Protein AF-A0A847DXI7-F1 (afdb_monomer)

Mean predicted aligned error: 6.97 Å

Structure (mmCIF, N/CA/C/O backbone):
data_AF-A0A847DXI7-F1
#
_entry.id   AF-A0A847DXI7-F1
#
loop_
_atom_site.group_PDB
_atom_site.id
_atom_site.type_symbol
_atom_site.label_atom_id
_atom_site.label_alt_id
_atom_site.label_comp_id
_atom_site.label_asym_id
_atom_site.label_entity_id
_atom_site.label_seq_id
_atom_site.pdbx_PDB_ins_code
_atom_site.Cartn_x
_atom_site.Cartn_y
_atom_site.Cartn_z
_atom_site.occupancy
_atom_site.B_iso_or_equiv
_atom_site.auth_seq_id
_atom_site.auth_comp_id
_atom_site.auth_asym_id
_atom_site.auth_atom_id
_atom_site.pdbx_PDB_model_num
ATOM 1 N N . MET A 1 1 ? 13.892 5.173 -5.934 1.00 44.75 1 MET A N 1
ATOM 2 C CA . MET A 1 1 ? 13.455 5.895 -7.152 1.00 44.75 1 MET A CA 1
ATOM 3 C C . MET A 1 1 ? 12.773 4.884 -8.056 1.00 44.75 1 MET A C 1
ATOM 5 O O . MET A 1 1 ? 13.436 3.929 -8.433 1.00 44.75 1 MET A O 1
ATOM 9 N N . ILE A 1 2 ? 11.486 5.051 -8.384 1.00 50.94 2 ILE A N 1
ATOM 10 C CA . ILE A 1 2 ? 10.835 4.218 -9.409 1.00 50.94 2 ILE A CA 1
ATOM 11 C C . ILE A 1 2 ? 11.312 4.734 -10.774 1.00 50.94 2 ILE A C 1
ATOM 13 O O . ILE A 1 2 ? 10.683 5.579 -11.401 1.00 50.94 2 ILE A O 1
ATOM 17 N N . ALA A 1 3 ? 12.518 4.319 -11.163 1.00 52.31 3 ALA A N 1
ATOM 18 C CA . ALA A 1 3 ? 13.254 4.872 -12.299 1.00 52.31 3 ALA A CA 1
ATOM 19 C C . ALA A 1 3 ? 12.691 4.446 -13.669 1.00 52.31 3 ALA A C 1
ATOM 21 O O . ALA A 1 3 ? 13.050 5.042 -14.678 1.00 52.31 3 ALA A O 1
ATOM 22 N N . ALA A 1 4 ? 11.814 3.436 -13.708 1.00 57.19 4 ALA A N 1
ATOM 23 C CA . ALA A 1 4 ? 11.323 2.821 -14.943 1.00 57.19 4 ALA A CA 1
ATOM 24 C C . ALA A 1 4 ? 9.871 3.187 -15.311 1.00 57.19 4 ALA A C 1
ATOM 26 O O . ALA A 1 4 ? 9.365 2.719 -16.326 1.00 57.19 4 ALA A O 1
ATOM 27 N N . GLY A 1 5 ? 9.209 4.045 -14.526 1.00 62.06 5 GLY A N 1
ATOM 28 C CA . GLY A 1 5 ? 7.771 4.269 -14.652 1.00 62.06 5 GLY A CA 1
ATOM 29 C C . GLY A 1 5 ? 6.999 3.162 -13.941 1.00 62.06 5 GLY A C 1
ATOM 30 O O . GLY A 1 5 ? 6.958 2.015 -14.369 1.00 62.06 5 GLY A O 1
ATOM 31 N N . GLY A 1 6 ? 6.376 3.525 -12.831 1.00 71.25 6 GLY A N 1
ATOM 32 C CA . GLY A 1 6 ? 5.547 2.632 -12.041 1.00 71.25 6 GLY A CA 1
ATOM 33 C C . GLY A 1 6 ? 4.409 3.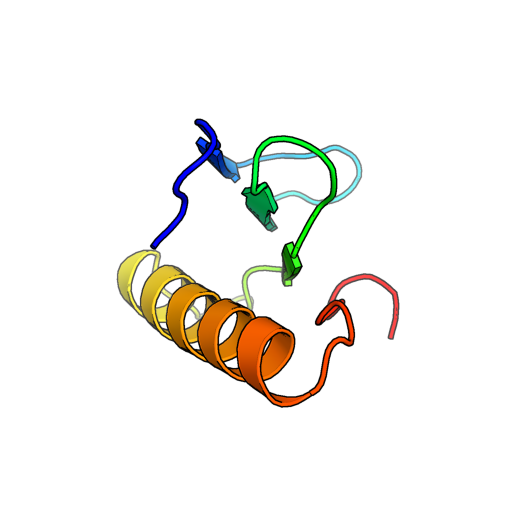411 -11.408 1.00 71.25 6 GLY A C 1
ATOM 34 O O . GLY A 1 6 ? 4.285 4.622 -11.609 1.00 71.25 6 GLY A O 1
ATOM 35 N N . HIS A 1 7 ? 3.548 2.715 -10.682 1.00 80.62 7 HIS A N 1
ATOM 36 C CA . HIS A 1 7 ? 2.351 3.309 -10.108 1.00 80.62 7 HIS A CA 1
ATOM 37 C C . HIS A 1 7 ? 2.133 2.827 -8.684 1.00 80.62 7 HIS A C 1
ATOM 39 O O . HIS A 1 7 ? 2.530 1.725 -8.303 1.00 80.62 7 HIS A O 1
ATOM 45 N N . ILE A 1 8 ? 1.465 3.679 -7.916 1.00 82.81 8 ILE A N 1
ATOM 46 C CA . ILE A 1 8 ? 0.904 3.313 -6.628 1.00 82.81 8 ILE A CA 1
ATOM 47 C C . ILE A 1 8 ? -0.602 3.223 -6.817 1.00 82.81 8 ILE A C 1
ATOM 49 O O . ILE A 1 8 ? -1.238 4.197 -7.224 1.00 82.81 8 ILE A O 1
ATOM 53 N N . LEU A 1 9 ? -1.162 2.053 -6.535 1.00 85.44 9 LEU A N 1
ATOM 54 C CA . LEU A 1 9 ? -2.602 1.852 -6.488 1.00 85.44 9 LEU A CA 1
ATOM 55 C C . LEU A 1 9 ? -3.029 1.801 -5.025 1.00 85.44 9 LEU A C 1
ATOM 57 O O . LEU A 1 9 ? -2.542 0.965 -4.271 1.00 85.44 9 LEU A O 1
ATOM 61 N N . VAL A 1 10 ? -3.941 2.692 -4.636 1.00 83.88 10 VAL A N 1
ATOM 62 C CA . VAL A 1 10 ? -4.629 2.640 -3.342 1.00 83.88 10 VAL A CA 1
ATOM 63 C C . VAL A 1 10 ? -6.114 2.531 -3.620 1.00 83.88 10 VAL A C 1
ATOM 65 O O . VAL A 1 10 ? -6.714 3.442 -4.188 1.00 83.88 10 VAL A O 1
ATOM 68 N N . GLY A 1 11 ? -6.711 1.408 -3.249 1.00 79.62 11 GLY A N 1
ATOM 69 C CA . GLY A 1 11 ? -8.112 1.162 -3.546 1.00 79.62 11 GLY A CA 1
ATOM 70 C C . GLY A 1 11 ? -8.494 -0.296 -3.389 1.00 79.62 11 GLY A C 1
ATOM 71 O O . GLY A 1 11 ? -7.804 -1.069 -2.727 1.00 7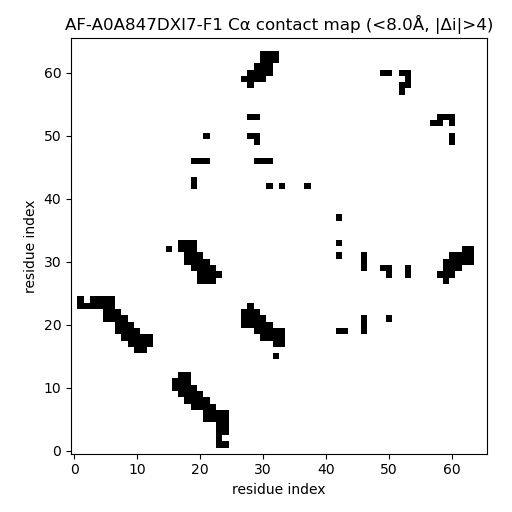9.62 11 GLY A O 1
ATOM 72 N N . ARG A 1 12 ? -9.621 -0.659 -3.992 1.00 76.44 12 ARG A N 1
ATOM 73 C CA . ARG A 1 12 ? -10.134 -2.022 -3.946 1.00 76.44 12 ARG A CA 1
ATOM 74 C C . ARG A 1 12 ? -9.470 -2.875 -5.022 1.00 76.44 12 ARG A C 1
ATOM 76 O O . ARG A 1 12 ? -9.545 -2.529 -6.199 1.00 76.44 12 ARG A O 1
ATOM 83 N N . LEU A 1 13 ? -8.879 -3.994 -4.616 1.00 73.75 13 LEU A N 1
ATOM 84 C CA . LEU A 1 13 ? -8.407 -5.046 -5.511 1.00 73.75 13 LEU A CA 1
ATOM 85 C C . LEU A 1 13 ? -9.068 -6.346 -5.064 1.00 73.75 13 LEU A C 1
ATOM 87 O O . LEU A 1 13 ? -8.590 -6.975 -4.129 1.00 73.75 13 LEU A O 1
ATOM 91 N N . ASP A 1 14 ? -10.192 -6.708 -5.684 1.00 64.12 14 ASP A N 1
ATOM 92 C CA . ASP A 1 14 ? -10.987 -7.876 -5.290 1.00 64.12 14 ASP A CA 1
ATOM 93 C C . ASP A 1 14 ? -10.100 -9.138 -5.122 1.00 64.12 14 ASP A C 1
ATOM 95 O O . ASP A 1 14 ? -9.307 -9.438 -6.019 1.00 64.12 14 ASP A O 1
ATOM 99 N N . PRO A 1 15 ? -10.197 -9.874 -3.990 1.00 65.50 15 PRO A N 1
ATOM 100 C CA . PRO A 1 15 ? -11.211 -9.782 -2.923 1.00 65.50 15 PRO A CA 1
ATOM 101 C C . PRO A 1 15 ? -10.899 -8.783 -1.783 1.00 65.50 15 PRO A C 1
ATOM 103 O O . PRO A 1 1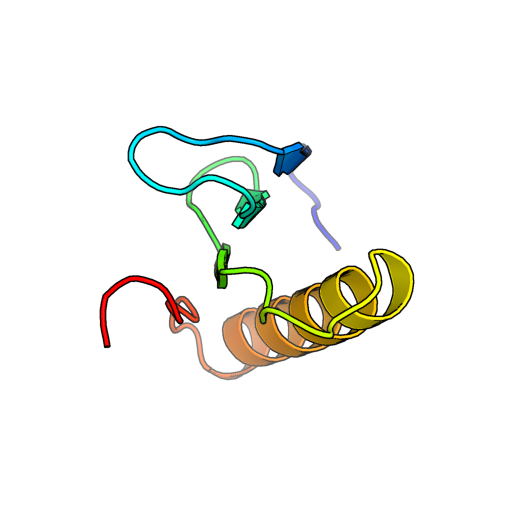5 ? -11.581 -8.776 -0.762 1.00 65.50 15 PRO A O 1
ATOM 106 N N . ILE A 1 16 ? -9.865 -7.956 -1.916 1.00 71.75 16 ILE A N 1
ATOM 107 C CA . ILE A 1 16 ? -9.337 -7.089 -0.860 1.00 71.75 16 ILE A CA 1
ATOM 108 C C . ILE A 1 16 ? -9.963 -5.698 -0.961 1.00 71.75 16 ILE A C 1
ATOM 110 O O . ILE A 1 16 ? -9.735 -4.956 -1.921 1.00 71.75 16 ILE A O 1
ATOM 114 N N . GLU A 1 17 ? -10.750 -5.326 0.051 1.00 67.62 17 GLU A N 1
ATOM 115 C CA . GLU A 1 17 ? -11.529 -4.081 0.048 1.00 67.62 17 GLU A CA 1
ATOM 116 C C . GLU A 1 17 ? -10.664 -2.816 -0.008 1.00 67.62 17 GLU A C 1
ATOM 118 O O . GLU A 1 17 ? -11.056 -1.828 -0.633 1.00 67.62 17 GLU A O 1
ATOM 123 N N . CYS A 1 18 ? -9.485 -2.835 0.620 1.00 79.81 18 CYS A N 1
ATOM 124 C CA . CYS A 1 18 ? -8.583 -1.691 0.631 1.00 79.81 18 CYS A CA 1
ATOM 125 C C . CYS A 1 18 ? -7.119 -2.142 0.704 1.00 79.81 18 CYS A C 1
ATOM 127 O O . CYS A 1 18 ? -6.617 -2.501 1.769 1.00 79.81 18 CYS A O 1
ATOM 129 N N . ALA A 1 19 ? -6.445 -2.127 -0.443 1.00 83.25 19 ALA A N 1
ATOM 130 C CA . ALA A 1 19 ? -5.036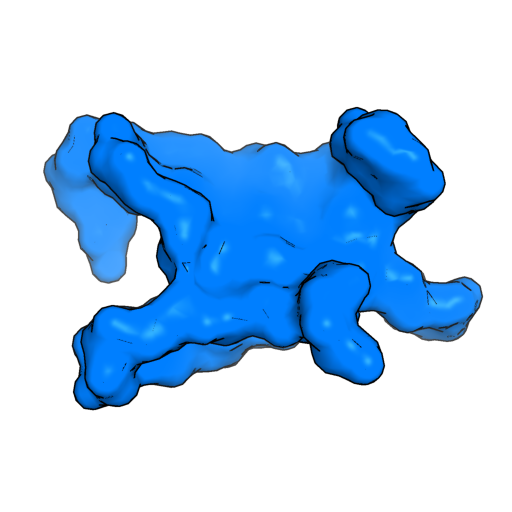 -2.463 -0.583 1.00 83.25 19 ALA A CA 1
ATOM 131 C C . ALA A 1 19 ? -4.231 -1.259 -1.087 1.00 83.25 19 ALA A C 1
ATOM 133 O O . ALA A 1 19 ? -4.740 -0.419 -1.835 1.00 83.25 19 ALA A O 1
ATOM 134 N N . ALA A 1 20 ? -2.964 -1.200 -0.685 1.00 86.94 20 ALA A N 1
ATOM 135 C CA . ALA A 1 20 ? -1.959 -0.310 -1.240 1.00 86.94 20 ALA A CA 1
ATOM 136 C C . ALA A 1 20 ? -0.871 -1.141 -1.923 1.00 86.94 20 ALA A C 1
ATOM 138 O O . ALA A 1 20 ? -0.280 -2.026 -1.304 1.00 86.94 20 ALA A O 1
ATOM 139 N N . ILE A 1 21 ? -0.625 -0.864 -3.201 1.00 85.94 21 ILE A N 1
ATOM 140 C CA . ILE A 1 21 ? 0.311 -1.620 -4.034 1.00 85.94 21 ILE A CA 1
ATOM 141 C C . ILE A 1 21 ? 1.289 -0.657 -4.683 1.00 85.94 21 ILE A C 1
ATOM 143 O O . ILE A 1 21 ? 0.872 0.300 -5.335 1.00 85.94 21 ILE A O 1
ATOM 147 N N . ALA A 1 22 ? 2.579 -0.939 -4.533 1.00 87.12 22 ALA A N 1
ATOM 148 C CA . ALA A 1 22 ? 3.649 -0.255 -5.241 1.00 87.12 22 ALA A CA 1
ATOM 149 C C . ALA A 1 22 ? 4.186 -1.158 -6.355 1.00 87.12 22 ALA A C 1
ATOM 151 O O . ALA A 1 22 ? 4.691 -2.251 -6.092 1.00 87.12 22 ALA A O 1
ATOM 152 N N . TYR A 1 23 ? 4.090 -0.687 -7.595 1.00 83.50 23 TYR A N 1
ATOM 153 C CA . TYR A 1 23 ? 4.585 -1.367 -8.788 1.00 83.50 23 TYR A CA 1
ATOM 154 C C . TYR A 1 23 ? 5.723 -0.557 -9.402 1.00 83.50 23 TYR A C 1
ATOM 156 O O . TYR A 1 23 ? 5.582 0.653 -9.583 1.00 83.50 23 TYR A O 1
ATOM 164 N N . ASP A 1 24 ? 6.841 -1.201 -9.736 1.00 80.56 24 ASP A N 1
ATOM 165 C CA . ASP A 1 24 ? 8.030 -0.513 -10.259 1.00 80.56 24 ASP A CA 1
ATOM 166 C C . ASP A 1 24 ? 8.116 -0.439 -11.788 1.00 80.56 24 ASP A C 1
ATOM 168 O O . ASP A 1 24 ? 9.062 0.145 -12.317 1.00 80.56 24 ASP A O 1
ATOM 172 N N . GLY A 1 25 ? 7.139 -1.016 -12.489 1.00 74.06 25 GLY A N 1
ATOM 173 C CA . GLY A 1 25 ? 7.154 -1.157 -13.945 1.00 74.06 25 GLY A CA 1
ATOM 174 C C . GLY A 1 25 ? 7.313 -2.606 -14.408 1.00 74.06 25 GLY A C 1
ATOM 175 O O . GLY A 1 25 ? 6.876 -2.929 -15.513 1.00 74.06 25 GLY A O 1
ATOM 176 N N . SER A 1 26 ? 7.847 -3.490 -13.557 1.00 79.12 26 SER A N 1
ATOM 177 C CA . SER A 1 26 ? 8.038 -4.918 -13.853 1.00 79.12 26 SER A CA 1
ATOM 178 C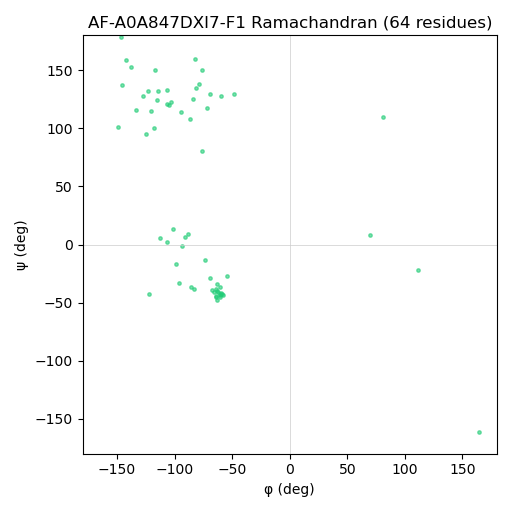 C . SER A 1 26 ? 7.326 -5.839 -12.861 1.00 79.12 26 SER A C 1
ATOM 180 O O . SER A 1 26 ? 6.723 -6.829 -13.270 1.00 79.12 26 SER A O 1
ATOM 182 N N . THR A 1 27 ? 7.383 -5.534 -11.561 1.00 78.12 27 THR A N 1
ATOM 183 C CA . THR A 1 27 ? 6.805 -6.378 -10.502 1.00 78.12 27 THR A CA 1
ATOM 184 C C . THR A 1 27 ? 6.184 -5.552 -9.377 1.00 78.12 27 THR A C 1
ATOM 186 O O . THR A 1 27 ? 6.493 -4.371 -9.195 1.00 78.12 27 THR A O 1
ATOM 189 N N . ALA A 1 28 ? 5.272 -6.169 -8.619 1.00 80.94 28 ALA A N 1
ATOM 190 C CA . ALA A 1 28 ? 4.784 -5.583 -7.377 1.00 80.94 28 ALA A CA 1
ATOM 191 C C . ALA A 1 28 ? 5.894 -5.668 -6.321 1.00 80.94 28 ALA A C 1
ATOM 193 O O . ALA A 1 28 ? 6.323 -6.757 -5.953 1.00 80.94 28 ALA A O 1
ATOM 194 N N . VAL A 1 29 ? 6.360 -4.513 -5.857 1.00 83.56 29 VAL A N 1
ATOM 195 C CA . VAL A 1 29 ? 7.456 -4.386 -4.886 1.00 83.56 29 VAL A CA 1
ATOM 196 C C . VAL A 1 29 ? 6.932 -4.494 -3.456 1.00 83.56 29 VAL A C 1
ATOM 198 O O . VAL A 1 29 ? 7.580 -5.076 -2.588 1.00 83.56 29 VAL A O 1
ATOM 201 N N . ALA A 1 30 ? 5.741 -3.950 -3.215 1.00 85.25 30 ALA A N 1
ATOM 202 C CA . ALA A 1 30 ? 5.061 -4.034 -1.934 1.00 85.25 30 ALA A CA 1
ATOM 203 C C . ALA A 1 30 ? 3.551 -4.115 -2.150 1.00 85.25 30 ALA A C 1
ATOM 205 O O . ALA A 1 30 ? 2.997 -3.380 -2.973 1.00 85.25 30 ALA A O 1
ATOM 206 N N . MET A 1 31 ? 2.898 -4.991 -1.393 1.00 86.00 31 MET A N 1
ATOM 207 C CA . MET A 1 31 ? 1.450 -5.147 -1.372 1.00 86.00 31 MET A CA 1
ATOM 208 C C . MET A 1 31 ? 0.987 -5.208 0.080 1.00 86.00 31 MET A C 1
ATOM 210 O O . MET A 1 31 ? 1.353 -6.112 0.830 1.00 86.00 31 MET A O 1
ATOM 214 N N . LEU A 1 32 ? 0.199 -4.217 0.484 1.00 84.44 32 LEU A N 1
ATOM 215 C CA . LEU A 1 32 ? -0.267 -4.072 1.855 1.00 84.44 32 LEU A CA 1
ATOM 216 C C . LEU A 1 32 ? -1.787 -4.043 1.899 1.00 84.44 32 LEU A C 1
ATOM 218 O O . LEU A 1 32 ? -2.422 -3.268 1.184 1.00 84.44 32 LEU A O 1
ATOM 222 N N . HIS A 1 33 ? -2.369 -4.828 2.802 1.00 85.00 33 HIS A N 1
ATOM 223 C CA . HIS A 1 33 ? -3.755 -4.647 3.204 1.00 85.00 33 HIS A CA 1
ATOM 224 C C . HIS A 1 33 ? -3.866 -3.488 4.203 1.00 85.00 33 HIS A C 1
ATOM 226 O O . HIS A 1 33 ? -3.051 -3.356 5.126 1.00 85.00 33 HIS A O 1
ATOM 232 N N . ARG A 1 34 ? -4.892 -2.652 4.037 1.00 81.31 34 ARG A N 1
ATOM 233 C CA . ARG A 1 34 ? -5.229 -1.613 5.006 1.00 81.31 34 ARG A CA 1
ATOM 234 C C . ARG A 1 34 ? -5.767 -2.251 6.282 1.00 81.31 34 ARG A C 1
ATOM 236 O O . ARG A 1 34 ? -6.718 -3.028 6.251 1.00 81.31 34 ARG A O 1
ATOM 243 N N . LYS A 1 35 ? -5.226 -1.862 7.432 1.00 81.69 35 LYS A N 1
ATOM 244 C CA . LYS A 1 35 ? -5.751 -2.322 8.729 1.00 81.69 35 LYS A CA 1
ATOM 245 C C . LYS A 1 35 ? -7.043 -1.575 9.088 1.00 81.69 35 LYS A C 1
ATOM 247 O O . LYS A 1 35 ? -7.207 -0.406 8.748 1.00 81.69 35 LYS A O 1
ATOM 252 N N . THR A 1 36 ? -7.949 -2.215 9.834 1.00 75.44 36 THR A N 1
ATOM 253 C CA . THR A 1 36 ? -9.318 -1.723 10.128 1.00 75.44 36 THR A CA 1
ATOM 254 C C . THR A 1 36 ? -9.382 -0.311 10.736 1.00 75.44 36 THR A C 1
ATOM 256 O O . THR A 1 36 ? -10.370 0.392 10.544 1.00 75.44 36 THR A O 1
ATOM 259 N N . ALA A 1 37 ? -8.333 0.131 11.437 1.00 81.62 37 ALA A N 1
ATOM 260 C CA . ALA A 1 37 ? -8.235 1.460 12.055 1.00 81.62 37 ALA A CA 1
ATOM 261 C C . ALA A 1 37 ? -7.170 2.373 11.411 1.00 81.62 37 ALA A C 1
ATOM 263 O O . ALA A 1 37 ? -6.894 3.458 11.915 1.00 81.62 37 ALA A O 1
ATOM 264 N N . GLU A 1 38 ? -6.545 1.939 10.319 1.00 82.00 38 GLU A N 1
ATOM 265 C CA . GLU A 1 38 ? -5.468 2.674 9.662 1.00 82.00 38 GLU A CA 1
ATOM 266 C C . GLU A 1 38 ? -6.032 3.775 8.758 1.00 82.00 38 GLU A C 1
ATOM 268 O O . GLU A 1 38 ? -6.986 3.571 7.996 1.00 82.00 38 GLU A O 1
ATOM 273 N N . THR A 1 39 ? -5.449 4.967 8.844 1.00 86.25 39 THR A N 1
ATOM 274 C CA . THR A 1 39 ? -5.748 6.075 7.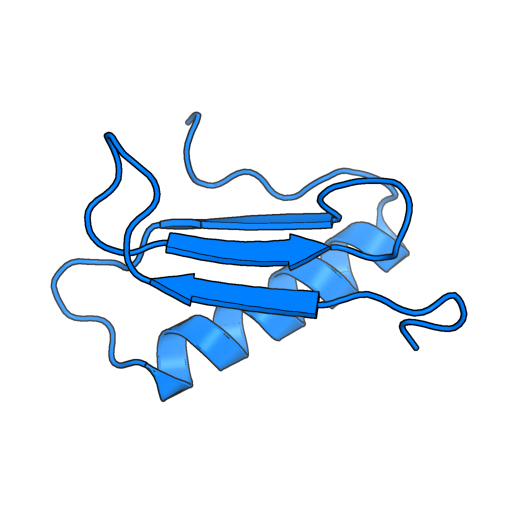931 1.00 86.25 39 THR A CA 1
ATOM 275 C C . THR A 1 39 ? -4.963 5.932 6.625 1.00 86.25 39 THR A C 1
ATOM 277 O O . THR A 1 39 ? -3.943 5.251 6.572 1.00 86.25 39 THR A O 1
ATOM 280 N N . ILE A 1 40 ? -5.413 6.592 5.554 1.00 83.19 40 ILE A N 1
ATOM 281 C CA . ILE A 1 40 ? -4.703 6.555 4.263 1.00 83.19 40 ILE A CA 1
ATOM 282 C C . ILE A 1 40 ? -3.250 7.058 4.375 1.00 83.19 40 ILE A C 1
ATOM 284 O O . ILE A 1 40 ? -2.373 6.384 3.841 1.00 83.19 40 ILE A O 1
ATOM 288 N N . PRO A 1 41 ? -2.939 8.161 5.089 1.00 86.75 41 PRO A N 1
ATOM 289 C CA . PRO A 1 41 ? -1.550 8.576 5.290 1.00 86.75 41 PRO A CA 1
ATOM 290 C C . PRO A 1 41 ? -0.694 7.517 5.996 1.00 86.75 41 PRO A C 1
ATOM 292 O O . PRO A 1 41 ? 0.409 7.238 5.545 1.00 86.75 41 PRO A O 1
ATOM 295 N N . GLN A 1 42 ? -1.220 6.864 7.038 1.00 86.31 42 GLN A N 1
ATOM 296 C CA . GLN A 1 42 ? -0.498 5.798 7.750 1.00 86.31 42 GLN A CA 1
ATOM 297 C C . GLN A 1 42 ? -0.235 4.577 6.857 1.00 86.31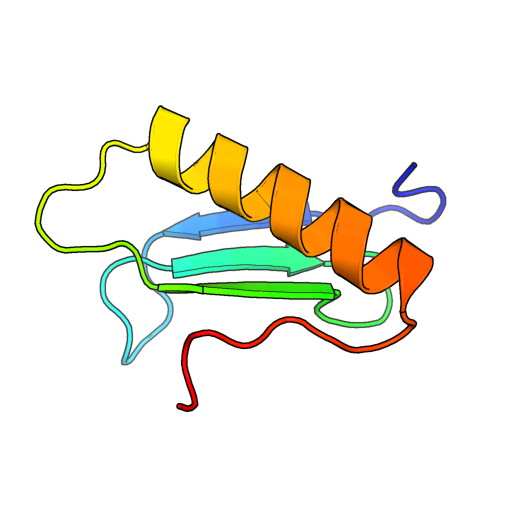 42 GLN A C 1
ATOM 299 O O . GLN A 1 42 ? 0.846 3.994 6.906 1.00 86.31 42 GLN A O 1
ATOM 304 N N . LEU A 1 43 ? -1.197 4.219 6.001 1.00 85.31 43 LEU A N 1
ATOM 305 C CA . LEU A 1 43 ? -1.024 3.158 5.009 1.00 85.31 43 LEU A CA 1
ATOM 306 C C . LEU A 1 43 ? 0.082 3.505 4.001 1.00 85.31 43 LEU A C 1
ATOM 308 O O . LEU A 1 43 ? 0.877 2.637 3.644 1.00 85.31 43 LEU A O 1
ATOM 312 N N . LEU A 1 44 ? 0.156 4.765 3.560 1.00 84.44 44 LEU A N 1
ATOM 313 C CA . LEU A 1 44 ? 1.204 5.238 2.653 1.00 84.44 44 LEU A CA 1
ATOM 314 C C . LEU A 1 44 ? 2.587 5.256 3.318 1.00 84.44 44 LEU A C 1
ATOM 316 O O . LEU A 1 44 ? 3.553 4.854 2.679 1.00 84.44 44 LEU A O 1
ATOM 320 N N . GLU A 1 45 ? 2.690 5.651 4.589 1.00 88.69 45 GLU A N 1
ATOM 321 C CA . GLU A 1 45 ? 3.943 5.568 5.359 1.00 88.69 45 GLU A CA 1
ATOM 322 C C . GLU A 1 45 ? 4.434 4.118 5.474 1.00 88.69 45 GLU A C 1
ATOM 324 O O . GLU A 1 45 ? 5.612 3.827 5.261 1.00 88.69 45 GLU A O 1
ATOM 329 N N . ARG A 1 46 ? 3.519 3.180 5.751 1.00 87.50 46 ARG A N 1
ATOM 330 C CA . ARG A 1 46 ? 3.820 1.743 5.764 1.00 87.50 46 ARG A CA 1
ATOM 331 C C . ARG A 1 46 ? 4.241 1.231 4.389 1.00 87.50 46 ARG A C 1
ATOM 333 O O . ARG A 1 46 ? 5.159 0.417 4.312 1.00 87.50 46 ARG A O 1
ATOM 340 N N . LEU A 1 47 ? 3.598 1.702 3.320 1.00 85.81 47 LEU A N 1
ATOM 341 C CA . LEU A 1 47 ? 3.959 1.341 1.951 1.00 85.81 47 LEU A CA 1
ATOM 342 C C . LEU A 1 47 ? 5.364 1.833 1.599 1.00 85.81 47 LEU A C 1
ATOM 344 O O . LEU A 1 47 ? 6.142 1.064 1.046 1.00 85.81 47 LEU A O 1
ATOM 348 N N . ASP A 1 48 ? 5.707 3.072 1.948 1.00 85.25 48 ASP A N 1
ATOM 349 C CA . ASP A 1 48 ? 7.044 3.627 1.720 1.00 85.25 48 ASP A CA 1
ATOM 350 C C . ASP A 1 48 ? 8.119 2.819 2.465 1.00 85.25 48 ASP A C 1
ATOM 352 O O . ASP A 1 48 ? 9.108 2.394 1.865 1.00 85.25 48 ASP A O 1
ATOM 356 N N . ALA A 1 49 ? 7.868 2.486 3.736 1.00 85.56 49 ALA A N 1
ATOM 357 C CA . ALA A 1 49 ? 8.752 1.623 4.514 1.00 85.56 49 ALA A CA 1
ATOM 358 C C . ALA A 1 49 ? 8.902 0.223 3.888 1.00 85.56 49 ALA A C 1
ATOM 360 O O . ALA A 1 49 ? 10.015 -0.300 3.806 1.00 85.56 49 ALA A O 1
ATOM 361 N N . ALA A 1 50 ? 7.805 -0.371 3.406 1.00 84.88 50 ALA A N 1
ATOM 362 C CA . ALA A 1 50 ? 7.807 -1.673 2.743 1.00 84.88 50 ALA A CA 1
ATOM 363 C C . ALA A 1 50 ? 8.573 -1.648 1.409 1.00 84.88 50 ALA A C 1
ATOM 365 O O . ALA A 1 50 ? 9.354 -2.556 1.134 1.00 84.88 50 ALA A O 1
ATOM 366 N N . VAL A 1 51 ? 8.418 -0.592 0.605 1.00 83.56 51 VAL A N 1
ATOM 367 C CA . VAL A 1 51 ? 9.189 -0.387 -0.633 1.00 83.56 51 VAL A CA 1
ATOM 368 C C . VAL A 1 51 ? 10.676 -0.209 -0.323 1.00 83.56 51 VAL A C 1
ATOM 370 O O . VAL A 1 51 ? 11.518 -0.837 -0.965 1.00 83.56 51 VAL A O 1
ATOM 373 N N . GLY A 1 52 ? 11.012 0.600 0.685 1.00 84.19 52 GLY A N 1
ATOM 374 C CA . GLY A 1 52 ? 12.390 0.785 1.138 1.00 84.19 52 GLY A CA 1
ATOM 375 C C . GLY A 1 52 ? 13.025 -0.524 1.609 1.00 84.19 52 GLY A C 1
ATOM 376 O O . GLY A 1 52 ? 14.165 -0.825 1.249 1.00 84.19 52 GLY A O 1
ATOM 377 N N . GLN A 1 53 ? 12.272 -1.339 2.352 1.00 82.00 53 GLN A N 1
ATOM 378 C CA . GLN A 1 53 ? 12.706 -2.669 2.768 1.00 82.00 53 GLN A CA 1
ATOM 379 C C . GLN A 1 53 ? 12.914 -3.590 1.566 1.00 82.00 53 GLN A C 1
ATOM 381 O O . GLN A 1 53 ? 13.969 -4.211 1.478 1.00 82.00 53 GLN A O 1
ATOM 386 N N . ALA A 1 54 ? 11.967 -3.646 0.629 1.00 81.44 54 ALA A N 1
ATOM 387 C CA . ALA A 1 54 ? 12.066 -4.483 -0.562 1.00 81.44 54 ALA A CA 1
ATOM 388 C C . ALA A 1 54 ? 13.278 -4.120 -1.433 1.00 81.44 54 ALA A C 1
ATOM 390 O O . ALA A 1 54 ? 13.953 -5.005 -1.952 1.00 81.44 54 ALA A O 1
ATOM 391 N N . TRP A 1 55 ? 13.630 -2.836 -1.540 1.00 79.75 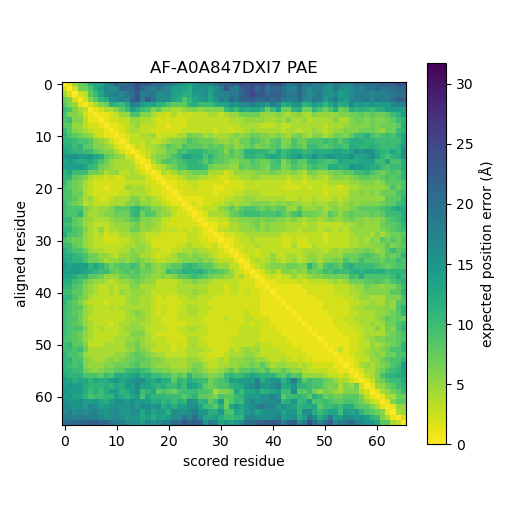55 TRP A N 1
ATOM 392 C CA . TRP A 1 55 ? 14.863 -2.417 -2.215 1.00 79.75 55 TRP A CA 1
ATOM 393 C C . TRP A 1 55 ? 16.136 -2.801 -1.457 1.00 79.75 55 TRP A C 1
ATOM 395 O O . TRP A 1 55 ? 17.172 -3.010 -2.084 1.00 79.75 55 TRP A O 1
ATOM 405 N N . HIS A 1 56 ? 16.080 -2.899 -0.129 1.00 78.94 56 HIS A N 1
ATOM 406 C CA . HIS A 1 56 ? 17.230 -3.278 0.689 1.00 78.94 56 HIS A CA 1
ATOM 407 C C . HIS A 1 56 ? 17.436 -4.798 0.762 1.00 78.94 56 HIS A C 1
ATOM 409 O O . HIS A 1 56 ? 18.570 -5.268 0.756 1.00 78.94 56 HIS A O 1
ATOM 415 N N . THR A 1 57 ? 16.350 -5.571 0.834 1.00 74.06 57 THR A N 1
ATOM 416 C CA . THR A 1 57 ? 16.376 -7.032 1.009 1.00 74.06 57 THR A CA 1
ATOM 417 C C . THR A 1 57 ? 16.190 -7.802 -0.297 1.00 74.06 57 THR A C 1
ATOM 419 O O . THR A 1 57 ? 16.472 -8.998 -0.339 1.00 74.06 57 THR A O 1
ATOM 422 N N . GLY A 1 58 ? 15.698 -7.150 -1.354 1.00 65.94 58 GLY A N 1
ATOM 423 C CA . GLY A 1 58 ? 15.338 -7.788 -2.621 1.00 65.94 58 GLY A CA 1
ATOM 424 C C . GLY A 1 58 ? 14.099 -8.690 -2.545 1.00 65.94 58 GLY A C 1
ATOM 425 O O . GLY A 1 58 ? 13.821 -9.397 -3.508 1.00 65.94 58 GLY A O 1
ATOM 426 N N . SER A 1 59 ? 13.368 -8.704 -1.422 1.00 66.00 59 SER A N 1
ATOM 427 C CA . SER A 1 59 ? 12.136 -9.487 -1.254 1.00 66.00 59 SER A CA 1
ATOM 428 C C . SER A 1 59 ? 10.904 -8.598 -1.267 1.00 66.00 59 SER A C 1
ATOM 430 O O . SER A 1 59 ? 10.851 -7.590 -0.564 1.00 66.00 59 SER A O 1
ATOM 432 N N . VAL A 1 60 ? 9.900 -9.019 -2.035 1.00 68.38 60 VAL A N 1
ATOM 433 C CA . VAL A 1 60 ? 8.568 -8.408 -2.052 1.00 68.38 60 VAL A CA 1
ATOM 434 C C . VAL A 1 60 ? 7.963 -8.489 -0.653 1.00 68.38 60 VAL A C 1
ATOM 436 O O . VAL A 1 60 ? 7.916 -9.566 -0.056 1.00 68.38 60 VAL A O 1
ATOM 439 N N . VAL A 1 61 ? 7.501 -7.353 -0.132 1.00 66.88 61 VAL A N 1
ATOM 440 C CA . VAL A 1 61 ? 6.754 -7.314 1.131 1.00 66.88 61 VAL A CA 1
ATOM 441 C C . VAL A 1 61 ? 5.284 -7.556 0.810 1.00 66.88 61 VAL A C 1
ATOM 443 O O . VAL A 1 61 ? 4.624 -6.698 0.221 1.00 66.88 61 VAL A O 1
ATOM 446 N N . ASP A 1 62 ? 4.793 -8.736 1.179 1.00 65.75 62 ASP A N 1
ATOM 447 C CA . ASP A 1 62 ? 3.415 -9.173 0.961 1.00 65.75 62 ASP A CA 1
ATOM 448 C C . ASP A 1 62 ? 2.722 -9.418 2.313 1.00 65.75 62 ASP A C 1
ATOM 450 O O . ASP A 1 62 ? 2.922 -10.446 2.958 1.00 65.75 62 ASP A O 1
ATOM 454 N N . ASP A 1 63 ? 1.925 -8.439 2.748 1.00 62.16 63 ASP A N 1
ATOM 455 C CA . ASP A 1 63 ? 1.112 -8.476 3.981 1.00 62.16 63 ASP A CA 1
ATOM 456 C C . ASP A 1 63 ? -0.307 -9.031 3.685 1.00 62.16 63 ASP A C 1
ATOM 458 O O . ASP A 1 63 ? -1.194 -8.961 4.531 1.00 62.16 63 ASP A O 1
ATOM 462 N N . ILE A 1 64 ? -0.559 -9.507 2.455 1.00 58.22 64 ILE A N 1
ATOM 463 C CA . ILE A 1 64 ? -1.856 -10.016 1.979 1.00 58.22 64 ILE A CA 1
ATOM 464 C C . ILE A 1 64 ? -1.928 -11.548 2.087 1.00 58.22 64 ILE A C 1
ATOM 466 O O . ILE A 1 64 ? -3.003 -12.084 2.349 1.00 58.22 64 ILE A O 1
ATOM 470 N N . ASN A 1 65 ? -0.807 -12.254 1.902 1.00 53.34 65 ASN A N 1
ATOM 471 C CA . ASN A 1 65 ? -0.746 -13.725 1.901 1.00 53.34 65 ASN A CA 1
ATOM 472 C C . ASN A 1 65 ? -0.215 -14.365 3.206 1.00 53.34 65 ASN A C 1
ATOM 474 O O . ASN A 1 65 ? 0.122 -15.550 3.196 1.00 53.34 65 ASN A O 1
ATOM 478 N N . THR A 1 66 ? -0.116 -13.610 4.308 1.00 47.84 66 THR A N 1
ATOM 479 C CA . THR A 1 66 ? 0.286 -14.134 5.634 1.00 47.84 66 THR A CA 1
ATOM 480 C C . THR A 1 66 ? -0.928 -14.399 6.515 1.00 47.84 66 THR A C 1
ATOM 482 O O . THR A 1 66 ? -1.001 -15.511 7.086 1.00 47.84 66 THR A O 1
#

pLDDT: mean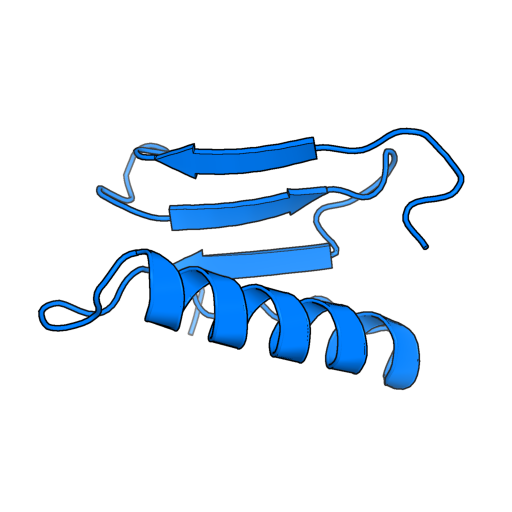 76.43, std 11.02, range [44.75, 88.69]

Secondary structure (DSSP, 8-state):
--TT--EEEEEEETTEEEEEEEE-SSSEEEEEEPPTT--HHHHHHHHHHHHHHHHHHS--EESS--

Radius of gyration: 11.27 Å; Cα contacts (8 Å, |Δi|>4): 104; chains: 1; bounding box: 29×23×27 Å

Sequence (66 aa):
MIAAGGHILVGRLDPIECAAIAYDGSTAVAMLHRKTAETIPQLLERLDAAVGQAWHTGSVVDDINT

Foldseek 3Di:
DLVQDWDWDFADDPPAGTWTWTDSNPDTQEIDHADPPDDPVRRVVVVVVSSVVCVVPVDYHYNPPD

Nearest PDB structures (foldseek):
  7xi1-assembly1_A  TM=5.229E-01  e=5.402E-01  Pseudomonas aeruginosa

Solvent-accessible surface area (backbone atoms only — not comparable to full-atom values): 3887 Å² total; per-residue (Å²): 130,69,83,71,54,52,51,74,49,76,43,67,51,87,95,40,78,43,31,41,36,38,32,43,64,85,51,70,36,20,39,37,59,63,53,98,86,59,51,71,69,57,49,49,54,51,47,52,54,33,39,54,46,17,73,74,71,74,47,64,38,61,65,72,86,117